Protein AF-A0A4Y5WYR4-F1 (afdb_monomer_lite)

Foldseek 3Di:
DCVVLVVLVVVLVVLVVCLVVVVVVQVPDPPSVVVCVVVNVVSVVVNVVSVVVSVVVVVVVVVVVVVVVVVPDDPPPDPDDPDADDDDDDDDDDDDDDD

pLDDT: mean 72.01, std 14.93, range [39.88, 92.0]

InterPro domains:
  IPR002644 Photosystem II PsbZ, reaction centre [MF_00644] (1-62)
  IPR002644 Photosystem II PsbZ, reaction centre [PF01737] (5-61)
  IPR002644 Photosystem II PsbZ, reaction centre [PTHR34971] (1-62)
  IPR002644 Photosystem II PsbZ, reaction centre [TIGR03043] (4-61)
  IPR036512 Photosystem II PsbZ superfamily [G3DSA:1.10.287.740] (1-62)
  IPR036512 Photosystem II PsbZ superfamily [SSF161055] (1-61)

Radius of gyration: 33.99 Å; chains: 1; bounding box: 89×50×79 Å

Organism: NCBI:txid369397

Structure (mmCIF, N/CA/C/O backbone):
data_AF-A0A4Y5WYR4-F1
#
_entry.id   AF-A0A4Y5WYR4-F1
#
loop_
_atom_site.group_PDB
_atom_site.id
_atom_site.type_symbol
_atom_site.label_atom_id
_atom_site.label_alt_id
_atom_site.label_comp_id
_atom_site.label_asym_id
_atom_site.label_entity_id
_atom_site.label_seq_id
_atom_site.pdbx_PDB_ins_code
_atom_site.Cartn_x
_atom_site.Cartn_y
_atom_site.Cartn_z
_atom_site.occupancy
_atom_site.B_iso_or_equiv
_atom_site.auth_seq_id
_atom_site.auth_comp_id
_atom_site.auth_asym_id
_atom_site.auth_atom_id
_atom_site.pdbx_PDB_model_num
ATOM 1 N N . MET A 1 1 ? -9.948 10.941 13.519 1.00 60.09 1 MET A N 1
ATOM 2 C CA . MET A 1 1 ? -9.577 9.506 13.562 1.00 60.09 1 MET A CA 1
ATOM 3 C C . MET A 1 1 ? -9.807 8.860 12.196 1.00 60.09 1 MET A C 1
ATOM 5 O O . MET A 1 1 ? -10.489 7.856 12.088 1.00 60.09 1 MET A O 1
ATOM 9 N N . THR A 1 2 ? -9.265 9.471 11.141 1.00 64.62 2 THR A N 1
ATOM 10 C CA . THR A 1 2 ? -9.451 9.022 9.750 1.00 64.62 2 THR A CA 1
ATOM 11 C C . THR A 1 2 ? -8.293 9.494 8.884 1.00 64.62 2 THR A C 1
ATOM 13 O O . THR A 1 2 ? -7.735 8.684 8.169 1.00 64.62 2 THR A O 1
ATOM 16 N N . ILE A 1 3 ? -7.854 10.749 9.027 1.00 75.31 3 ILE A N 1
ATOM 17 C CA . ILE A 1 3 ? -6.790 11.341 8.194 1.00 75.31 3 ILE A CA 1
ATOM 18 C C . ILE A 1 3 ? -5.469 10.565 8.244 1.00 75.31 3 ILE A C 1
ATOM 20 O O . ILE A 1 3 ? -4.914 10.296 7.193 1.00 75.31 3 ILE A O 1
ATOM 24 N N . ALA A 1 4 ? -4.991 10.149 9.423 1.00 75.00 4 ALA A N 1
ATOM 25 C CA . ALA A 1 4 ? -3.737 9.390 9.532 1.00 75.00 4 ALA A CA 1
ATOM 26 C C . ALA A 1 4 ? -3.831 7.969 8.941 1.00 75.00 4 ALA A C 1
ATOM 28 O O . ALA A 1 4 ? -2.868 7.449 8.392 1.00 75.00 4 ALA A O 1
ATOM 29 N N . PHE A 1 5 ? -5.001 7.333 9.043 1.00 77.56 5 PHE A N 1
ATOM 30 C CA . PHE A 1 5 ? -5.233 6.014 8.454 1.00 77.56 5 PHE A CA 1
ATOM 31 C C . PHE A 1 5 ? -5.441 6.113 6.940 1.00 77.56 5 PHE A C 1
ATOM 33 O O . PHE A 1 5 ? -4.839 5.369 6.178 1.00 77.56 5 PHE A O 1
ATOM 40 N N . GLN A 1 6 ? -6.236 7.088 6.497 1.00 81.25 6 GLN A N 1
ATOM 41 C CA . GLN A 1 6 ? -6.461 7.392 5.087 1.00 81.25 6 GLN A CA 1
ATOM 42 C C . GLN A 1 6 ? -5.164 7.806 4.394 1.00 81.25 6 GLN A C 1
ATOM 44 O O . GLN A 1 6 ? -4.927 7.358 3.279 1.00 81.25 6 GLN A O 1
ATOM 49 N N . SER A 1 7 ? -4.297 8.589 5.046 1.00 79.81 7 SER A N 1
ATOM 50 C CA . SER A 1 7 ? -2.995 8.953 4.484 1.00 79.81 7 SER A CA 1
ATOM 51 C C . SER A 1 7 ? -2.056 7.751 4.384 1.00 79.81 7 SER A C 1
ATOM 53 O O . SER A 1 7 ? -1.376 7.613 3.372 1.00 79.81 7 SER A O 1
ATOM 55 N N . ALA A 1 8 ? -2.056 6.846 5.370 1.00 84.38 8 ALA A N 1
ATOM 56 C CA . ALA A 1 8 ? -1.257 5.623 5.319 1.00 84.38 8 ALA A CA 1
ATOM 57 C C . ALA A 1 8 ? -1.716 4.677 4.194 1.00 84.38 8 ALA A C 1
ATOM 59 O O . ALA A 1 8 ? -0.888 4.168 3.440 1.00 84.38 8 ALA A O 1
ATOM 60 N N . VAL A 1 9 ? -3.029 4.490 4.026 1.00 85.50 9 VAL A N 1
ATOM 61 C CA . VAL A 1 9 ? -3.590 3.667 2.941 1.00 85.50 9 VAL A CA 1
ATOM 62 C C . VAL A 1 9 ? -3.372 4.329 1.576 1.00 85.50 9 VAL A C 1
ATOM 64 O O . VAL A 1 9 ? -3.016 3.650 0.617 1.00 85.50 9 VAL A O 1
ATOM 67 N N . PHE A 1 10 ? -3.508 5.653 1.478 1.00 87.94 10 PHE A N 1
ATOM 68 C CA . PHE A 1 10 ? -3.217 6.394 0.249 1.00 87.94 10 PHE A CA 1
ATOM 69 C C . PHE A 1 10 ? -1.738 6.285 -0.150 1.00 87.94 10 PHE A C 1
ATOM 71 O O . PHE A 1 10 ? -1.436 6.013 -1.312 1.00 87.94 10 PHE A O 1
ATOM 78 N N . ALA A 1 11 ? -0.818 6.424 0.810 1.00 87.62 11 ALA A N 1
ATOM 79 C CA . ALA A 1 11 ? 0.611 6.230 0.580 1.00 87.62 11 ALA A CA 1
ATOM 80 C C . ALA A 1 11 ? 0.921 4.796 0.122 1.00 87.62 11 ALA A C 1
ATOM 82 O O . ALA A 1 11 ? 1.681 4.616 -0.828 1.00 87.62 11 ALA A O 1
ATOM 83 N N . LEU A 1 12 ? 0.287 3.786 0.730 1.00 89.19 12 LEU A N 1
ATOM 84 C CA . LEU A 1 12 ? 0.436 2.386 0.325 1.00 89.19 12 LEU A CA 1
ATOM 85 C C . LEU A 1 12 ? 0.000 2.166 -1.132 1.00 89.19 12 LEU A C 1
ATOM 87 O O . LEU A 1 12 ? 0.716 1.523 -1.900 1.00 89.19 12 LEU A O 1
ATOM 91 N N . ILE A 1 13 ? -1.145 2.730 -1.524 1.00 90.56 13 ILE A N 1
ATOM 92 C CA . ILE A 1 13 ? -1.661 2.644 -2.896 1.00 90.56 13 ILE A CA 1
ATOM 93 C C . ILE A 1 13 ? -0.692 3.327 -3.870 1.00 90.56 13 ILE A C 1
ATOM 95 O O . ILE A 1 13 ? -0.308 2.721 -4.869 1.00 90.56 13 ILE A O 1
ATOM 99 N N . ALA A 1 14 ? -0.244 4.547 -3.563 1.00 90.75 14 ALA A N 1
ATOM 100 C CA . ALA A 1 14 ? 0.691 5.293 -4.404 1.00 90.75 14 ALA A CA 1
ATOM 101 C C . ALA A 1 14 ? 2.021 4.544 -4.601 1.00 90.75 14 ALA A C 1
ATOM 103 O O . ALA A 1 14 ? 2.474 4.387 -5.735 1.00 90.75 14 ALA A O 1
ATOM 104 N N . ILE A 1 15 ? 2.611 4.022 -3.518 1.00 90.06 15 ILE A N 1
ATOM 105 C CA . ILE A 1 15 ? 3.840 3.214 -3.561 1.00 90.06 15 ILE A CA 1
ATOM 106 C C . ILE A 1 15 ? 3.612 1.943 -4.387 1.00 90.06 15 ILE A C 1
ATOM 108 O O . ILE A 1 15 ? 4.461 1.582 -5.198 1.00 90.06 15 ILE A O 1
ATOM 112 N N . SER A 1 16 ? 2.455 1.291 -4.245 1.00 91.00 16 SER A N 1
ATOM 113 C CA . SER A 1 16 ? 2.134 0.090 -5.020 1.00 91.00 16 SER A CA 1
ATOM 114 C C . SER A 1 16 ? 2.055 0.373 -6.521 1.00 91.00 16 SER A C 1
ATOM 116 O O . SER A 1 16 ? 2.632 -0.382 -7.299 1.00 91.00 16 SER A O 1
ATOM 118 N N . PHE A 1 17 ? 1.398 1.458 -6.943 1.00 91.44 17 PHE A N 1
ATOM 119 C CA . PHE A 1 17 ? 1.381 1.860 -8.356 1.00 91.44 17 PHE A CA 1
ATOM 120 C C . PHE A 1 17 ? 2.789 2.181 -8.869 1.00 91.44 17 PHE A C 1
ATOM 122 O O . PHE A 1 17 ? 3.154 1.768 -9.971 1.00 91.44 17 PHE A O 1
ATOM 129 N N . LEU A 1 18 ? 3.595 2.864 -8.051 1.00 88.44 18 LEU A N 1
ATOM 130 C CA . LEU A 1 18 ? 4.974 3.202 -8.390 1.00 88.44 18 LEU A CA 1
ATOM 131 C C . LEU A 1 18 ? 5.831 1.951 -8.613 1.00 88.44 18 LEU A C 1
ATOM 133 O O . LEU A 1 18 ? 6.611 1.917 -9.557 1.00 88.44 18 LEU A O 1
ATOM 137 N N . LEU A 1 19 ? 5.670 0.914 -7.786 1.00 87.06 19 LEU A N 1
ATOM 138 C CA . LEU A 1 19 ? 6.370 -0.362 -7.961 1.00 87.06 19 LEU A CA 1
ATOM 139 C C . LEU A 1 19 ? 5.855 -1.142 -9.173 1.00 87.06 19 LEU A C 1
ATOM 141 O O . LEU A 1 19 ? 6.661 -1.683 -9.926 1.00 87.06 19 LEU A O 1
ATOM 145 N N . VAL A 1 20 ? 4.538 -1.185 -9.387 1.00 90.50 20 VAL A N 1
ATOM 146 C CA . VAL A 1 20 ? 3.926 -1.908 -10.516 1.00 90.50 20 VAL A CA 1
ATOM 147 C C . VAL A 1 20 ? 4.396 -1.354 -11.860 1.00 90.50 20 VAL A C 1
ATOM 149 O O . VAL A 1 20 ? 4.599 -2.127 -12.789 1.00 90.50 20 VAL A O 1
ATOM 152 N N . ILE A 1 21 ? 4.608 -0.040 -11.963 1.00 88.00 21 ILE A N 1
ATOM 153 C CA . ILE A 1 21 ? 5.142 0.599 -13.176 1.00 88.00 21 ILE A CA 1
ATOM 154 C C . ILE A 1 21 ? 6.679 0.590 -13.167 1.00 88.00 21 ILE A C 1
ATOM 156 O O . ILE A 1 21 ? 7.315 0.325 -14.186 1.00 88.00 21 ILE A O 1
ATOM 160 N N . GLY A 1 22 ? 7.290 0.851 -12.012 1.00 83.50 22 GLY A N 1
ATOM 161 C CA . GLY A 1 22 ? 8.736 0.984 -11.852 1.00 83.50 22 GLY A CA 1
ATOM 162 C C . GLY A 1 22 ? 9.506 -0.318 -12.058 1.00 83.50 22 GLY A C 1
ATOM 163 O O . GLY A 1 22 ? 10.597 -0.281 -12.621 1.00 83.50 22 GLY A O 1
ATOM 164 N N . VAL A 1 23 ? 8.947 -1.469 -11.668 1.00 84.00 23 VAL A N 1
ATOM 165 C CA . VAL A 1 23 ? 9.590 -2.778 -11.867 1.00 84.00 23 VAL A CA 1
ATOM 166 C C . VAL A 1 23 ? 9.732 -3.105 -13.365 1.00 84.00 23 VAL A C 1
ATOM 168 O O . VAL A 1 23 ? 10.864 -3.314 -13.798 1.00 84.00 23 VAL A O 1
ATOM 171 N N . PRO A 1 24 ? 8.669 -3.077 -14.197 1.00 84.31 24 PRO A N 1
ATOM 172 C CA . PRO A 1 24 ? 8.799 -3.254 -15.644 1.00 84.31 24 PRO A CA 1
ATOM 173 C C . PRO A 1 24 ? 9.745 -2.247 -16.308 1.00 84.31 24 PRO A C 1
ATOM 175 O O . PRO A 1 24 ? 10.558 -2.638 -17.140 1.00 84.31 24 PRO A O 1
ATOM 178 N N . VAL A 1 25 ? 9.685 -0.966 -15.924 1.00 84.12 25 VAL A N 1
ATOM 179 C CA . VAL A 1 25 ? 10.536 0.094 -16.502 1.00 84.12 25 VAL A CA 1
ATOM 180 C C . VAL A 1 25 ? 12.018 -0.119 -16.175 1.00 84.12 25 VAL A C 1
ATOM 182 O O . VAL A 1 25 ? 12.876 0.033 -17.049 1.00 84.12 25 VAL A O 1
ATOM 185 N N . ALA A 1 26 ? 12.327 -0.507 -14.935 1.00 81.56 26 ALA A N 1
ATOM 186 C CA . ALA A 1 26 ? 13.694 -0.795 -14.509 1.00 81.56 26 ALA A CA 1
ATOM 187 C C . ALA A 1 26 ? 14.264 -2.050 -15.192 1.00 81.56 26 ALA A C 1
ATOM 189 O O . ALA A 1 26 ? 15.462 -2.100 -15.464 1.00 81.56 26 ALA A O 1
ATOM 190 N N . LEU A 1 27 ? 13.415 -3.042 -15.484 1.00 81.31 27 LEU A N 1
ATOM 191 C CA . LEU A 1 27 ? 13.802 -4.270 -16.185 1.00 81.31 27 LEU A CA 1
ATOM 192 C C . LEU A 1 27 ? 13.929 -4.085 -17.705 1.00 81.31 27 LEU A C 1
ATOM 194 O O . LEU A 1 27 ? 14.744 -4.760 -18.326 1.00 81.31 27 LEU A O 1
ATOM 198 N N . ALA A 1 28 ? 13.154 -3.179 -18.307 1.00 82.25 28 ALA A N 1
ATOM 199 C CA . ALA A 1 28 ? 13.176 -2.919 -19.749 1.00 82.25 28 ALA A CA 1
ATOM 200 C C . ALA A 1 28 ? 14.338 -2.014 -20.204 1.00 82.25 28 ALA A C 1
ATOM 202 O O . ALA A 1 28 ? 14.610 -1.916 -21.399 1.00 82.25 28 ALA A O 1
ATOM 203 N N . SER A 1 29 ? 15.017 -1.335 -19.275 1.00 76.44 29 SER A N 1
ATOM 204 C CA . SER A 1 29 ? 16.122 -0.428 -19.602 1.00 76.44 29 SER A CA 1
ATOM 205 C C . SER A 1 29 ? 17.446 -1.199 -19.764 1.00 76.44 29 SER A C 1
ATOM 207 O O . SER A 1 29 ? 17.893 -1.807 -18.789 1.00 76.44 29 SER A O 1
ATOM 209 N N . PRO A 1 30 ? 18.122 -1.135 -20.931 1.00 62.72 30 PRO A N 1
ATOM 210 C CA . PRO A 1 30 ? 19.303 -1.954 -21.251 1.00 62.72 30 PRO A CA 1
ATOM 211 C C . PRO A 1 30 ? 20.526 -1.728 -20.335 1.00 62.72 30 PRO A C 1
ATOM 213 O O . PRO A 1 30 ? 21.323 -2.644 -20.169 1.00 62.72 30 PRO A O 1
ATOM 216 N N . ASP A 1 31 ? 20.612 -0.580 -19.650 1.00 69.69 31 ASP A N 1
ATOM 217 C CA . ASP A 1 31 ? 21.601 -0.269 -18.594 1.00 69.69 31 ASP A CA 1
ATOM 218 C C . ASP A 1 31 ? 20.953 0.024 -17.221 1.00 69.69 31 ASP A C 1
ATOM 220 O O . ASP A 1 31 ? 21.625 0.284 -16.216 1.00 69.69 31 ASP A O 1
ATOM 224 N N . GLY A 1 32 ? 19.618 -0.010 -17.149 1.00 67.81 32 GLY A N 1
ATOM 225 C CA . GLY A 1 32 ? 18.856 0.444 -15.984 1.00 67.81 32 GLY A CA 1
ATOM 226 C C . GLY A 1 32 ? 18.934 -0.505 -14.796 1.00 67.81 32 GLY A C 1
ATOM 227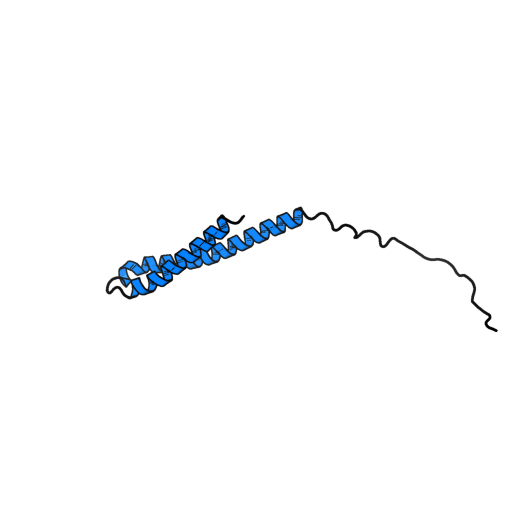 O O . GLY A 1 32 ? 18.899 -0.054 -13.657 1.00 67.81 32 GLY A O 1
ATOM 228 N N . TRP A 1 33 ? 19.137 -1.805 -15.012 1.00 73.75 33 TRP A N 1
ATOM 229 C CA . TRP A 1 33 ? 19.199 -2.773 -13.913 1.00 73.75 33 TRP A CA 1
ATOM 230 C C . TRP A 1 33 ? 20.326 -2.481 -12.912 1.00 73.75 33 TRP A C 1
ATOM 232 O O . TRP A 1 33 ? 20.122 -2.579 -11.703 1.00 73.75 33 TRP A O 1
ATOM 242 N N . SER A 1 34 ? 21.521 -2.110 -13.383 1.00 75.19 34 SER A N 1
ATOM 243 C CA . SER A 1 34 ? 22.662 -1.846 -12.493 1.00 75.19 34 SER A CA 1
ATOM 244 C C . SER A 1 34 ? 22.447 -0.589 -11.643 1.00 75.19 34 SER A C 1
ATOM 246 O O . SER A 1 34 ? 22.744 -0.592 -10.450 1.00 75.19 34 SER A O 1
ATOM 248 N N . SER A 1 35 ? 21.854 0.448 -12.240 1.00 75.75 35 SER A N 1
ATOM 249 C CA . SER A 1 35 ? 21.627 1.753 -11.610 1.00 75.75 35 SER A CA 1
ATOM 250 C C . SER A 1 35 ? 20.350 1.795 -10.753 1.00 75.75 35 SER A C 1
ATOM 252 O O . SER A 1 35 ? 20.342 2.308 -9.635 1.00 75.75 35 SER A O 1
ATOM 254 N N . SER A 1 36 ? 19.263 1.180 -11.222 1.00 76.56 36 SER A N 1
ATOM 255 C CA . SER A 1 36 ? 17.939 1.214 -10.585 1.00 76.56 36 SER A CA 1
ATOM 256 C C . SER A 1 36 ? 17.702 0.084 -9.582 1.00 76.56 36 SER A C 1
ATOM 258 O O . SER A 1 36 ? 16.701 0.118 -8.867 1.00 76.56 36 SER A O 1
ATOM 260 N N . LYS A 1 37 ? 18.622 -0.886 -9.457 1.00 78.94 37 LYS A N 1
ATOM 261 C CA . LYS A 1 37 ? 18.523 -1.996 -8.490 1.00 78.94 37 LYS A CA 1
ATOM 262 C C . LYS A 1 37 ? 18.255 -1.514 -7.068 1.00 78.94 37 LYS A C 1
ATOM 264 O O . LYS A 1 37 ? 17.349 -2.021 -6.419 1.00 78.94 37 LYS A O 1
ATOM 269 N N . ASN A 1 38 ? 19.009 -0.516 -6.602 1.00 84.62 38 ASN A N 1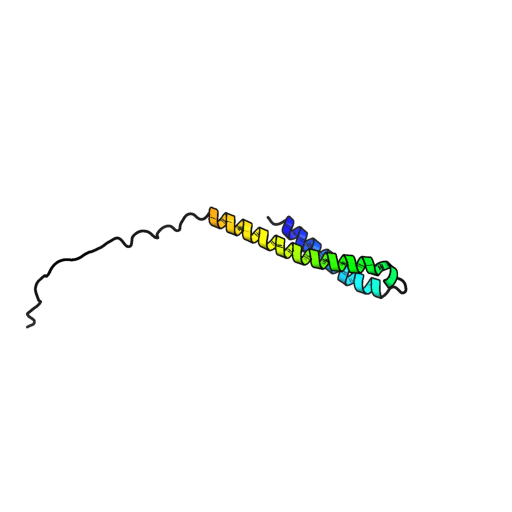
ATOM 270 C CA . ASN A 1 38 ? 18.862 0.015 -5.244 1.00 84.62 38 ASN A CA 1
ATOM 271 C C . ASN A 1 38 ? 17.514 0.736 -5.054 1.00 84.62 38 ASN A C 1
ATOM 273 O O . ASN A 1 38 ? 16.880 0.612 -4.013 1.00 84.62 38 ASN A O 1
ATOM 277 N N . VAL A 1 39 ? 17.030 1.430 -6.088 1.00 83.88 39 VAL A N 1
ATOM 278 C CA . VAL A 1 39 ? 15.730 2.119 -6.060 1.00 83.88 39 VAL A CA 1
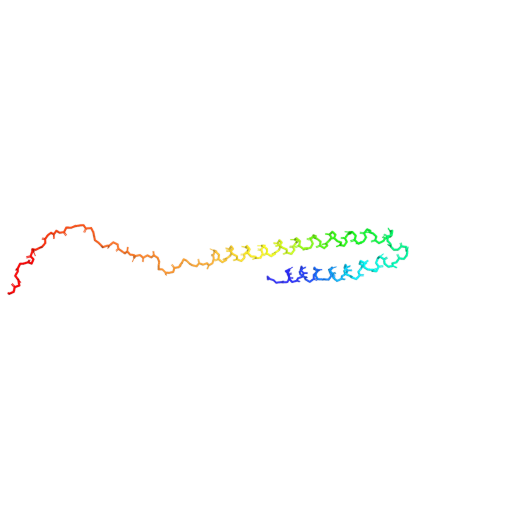ATOM 279 C C . VAL A 1 39 ? 14.582 1.115 -5.981 1.00 83.88 39 VAL A C 1
ATOM 281 O O . VAL A 1 39 ? 13.690 1.274 -5.152 1.00 83.88 39 VAL A O 1
ATOM 284 N N . VAL A 1 40 ? 14.626 0.047 -6.784 1.00 85.56 40 VAL A N 1
ATOM 285 C CA . VAL A 1 40 ? 13.621 -1.027 -6.744 1.00 85.56 40 VAL A CA 1
ATOM 286 C C . VAL A 1 40 ? 13.662 -1.753 -5.397 1.00 85.56 40 VAL A C 1
ATOM 288 O O . VAL A 1 40 ? 12.616 -1.977 -4.793 1.00 85.56 40 VAL A O 1
ATOM 291 N N . PHE A 1 41 ? 14.854 -2.060 -4.875 1.00 85.44 41 PHE A N 1
ATOM 292 C CA . PHE A 1 41 ? 15.006 -2.743 -3.586 1.00 85.44 41 PHE A CA 1
ATOM 293 C C . PHE A 1 41 ? 14.512 -1.887 -2.411 1.00 85.44 41 PHE A C 1
ATOM 295 O O . PHE A 1 41 ? 13.789 -2.375 -1.542 1.00 85.44 41 PHE A O 1
ATOM 302 N N . SER A 1 42 ? 14.845 -0.593 -2.416 1.00 88.75 42 SER A N 1
ATOM 303 C CA . SER A 1 42 ? 14.343 0.385 -1.447 1.00 88.75 42 SER A CA 1
ATOM 304 C C . SER A 1 42 ? 12.824 0.541 -1.549 1.00 88.75 42 SER A C 1
ATOM 306 O O . SER A 1 42 ? 12.140 0.535 -0.530 1.00 88.75 42 SER A O 1
ATOM 308 N N . GLY A 1 43 ? 12.269 0.570 -2.765 1.00 88.88 43 GLY A N 1
ATOM 309 C CA . GLY A 1 43 ? 10.825 0.621 -2.999 1.00 88.88 43 GLY A CA 1
ATOM 310 C C . GLY A 1 43 ? 10.080 -0.605 -2.465 1.00 88.88 43 GLY A C 1
ATOM 311 O O . GLY A 1 43 ? 9.049 -0.454 -1.814 1.00 88.88 43 GLY A O 1
ATOM 312 N N . VAL A 1 44 ? 10.610 -1.813 -2.681 1.00 90.06 44 VAL A N 1
ATOM 313 C CA . VAL A 1 44 ? 10.027 -3.066 -2.159 1.00 90.06 44 VAL A CA 1
ATOM 314 C C . VAL A 1 44 ? 10.114 -3.125 -0.637 1.00 90.06 44 VAL A C 1
ATOM 316 O O . VAL A 1 44 ? 9.128 -3.458 0.020 1.00 90.06 44 VAL A O 1
ATOM 319 N N . SER A 1 45 ? 11.259 -2.747 -0.065 1.00 90.88 45 SER A N 1
ATOM 320 C CA . SER A 1 45 ? 11.431 -2.653 1.389 1.00 90.88 45 SER A CA 1
ATOM 321 C C . SER A 1 45 ? 10.455 -1.645 2.008 1.00 90.88 45 SER A C 1
ATOM 323 O O . SER A 1 45 ? 9.761 -1.956 2.979 1.00 90.88 45 SER A O 1
ATOM 325 N N . LEU A 1 46 ? 10.321 -0.464 1.394 1.00 90.50 46 LEU A N 1
ATOM 326 C CA . LEU A 1 46 ? 9.373 0.568 1.805 1.00 90.50 46 LEU A CA 1
ATOM 327 C C . LEU A 1 46 ? 7.924 0.083 1.681 1.00 90.50 46 LEU A C 1
ATOM 329 O O . LEU A 1 46 ? 7.117 0.358 2.567 1.00 90.50 46 LEU A O 1
ATOM 333 N N . TRP A 1 47 ? 7.592 -0.665 0.627 1.00 92.00 47 TRP A N 1
ATOM 334 C CA . TRP A 1 47 ? 6.268 -1.253 0.437 1.00 92.00 47 TRP A CA 1
ATOM 335 C C . TRP A 1 47 ? 5.931 -2.249 1.556 1.00 92.00 47 TRP A C 1
ATOM 337 O O . TRP A 1 47 ? 4.892 -2.106 2.199 1.00 92.00 47 TRP A O 1
ATOM 347 N N . ILE A 1 48 ? 6.835 -3.181 1.877 1.00 91.19 48 ILE A N 1
ATOM 348 C CA . ILE A 1 48 ? 6.660 -4.148 2.979 1.00 91.19 48 ILE A CA 1
ATOM 349 C C . ILE A 1 48 ? 6.522 -3.430 4.326 1.00 91.19 48 ILE A C 1
ATOM 351 O O . ILE A 1 48 ? 5.616 -3.735 5.107 1.00 91.19 48 ILE A O 1
ATOM 355 N N . GLY A 1 49 ? 7.378 -2.438 4.585 1.00 91.06 49 GLY A N 1
ATOM 356 C CA . GLY A 1 49 ? 7.296 -1.610 5.787 1.00 91.06 49 GLY A CA 1
ATOM 357 C C . GLY A 1 49 ? 5.963 -0.867 5.889 1.00 91.06 49 GLY A C 1
ATOM 358 O O . GLY A 1 49 ? 5.361 -0.825 6.961 1.00 91.06 49 GLY A O 1
ATOM 359 N N . SER A 1 50 ? 5.456 -0.343 4.771 1.00 86.12 50 SER A N 1
ATOM 360 C CA . SER A 1 50 ? 4.175 0.364 4.711 1.00 86.12 50 SER A CA 1
ATOM 361 C C . SER A 1 50 ? 2.981 -0.571 4.958 1.00 86.12 50 SER A C 1
ATOM 363 O O . SER A 1 50 ? 2.072 -0.198 5.701 1.00 86.12 50 SER A O 1
ATOM 365 N N . VAL A 1 51 ? 3.005 -1.812 4.447 1.00 87.56 51 VAL A N 1
ATOM 366 C CA . VAL A 1 51 ? 1.977 -2.837 4.740 1.00 87.56 51 VAL A CA 1
ATOM 367 C C . VAL A 1 51 ? 1.916 -3.140 6.240 1.00 87.56 51 VAL A C 1
ATOM 369 O O . VAL A 1 51 ? 0.832 -3.140 6.832 1.00 87.56 51 VAL A O 1
ATOM 372 N N . LEU A 1 52 ? 3.073 -3.342 6.880 1.00 86.94 52 LEU A N 1
ATOM 373 C CA . LEU A 1 52 ? 3.145 -3.562 8.327 1.00 86.94 52 LEU A CA 1
ATOM 374 C C . LEU A 1 52 ? 2.664 -2.332 9.107 1.00 86.94 52 LEU A C 1
ATOM 376 O O . LEU A 1 52 ? 1.903 -2.464 10.066 1.00 86.94 52 LEU A O 1
ATOM 380 N N . PHE A 1 53 ? 3.053 -1.134 8.674 1.00 85.88 53 PHE A N 1
ATOM 381 C CA . PHE A 1 53 ? 2.672 0.121 9.317 1.00 85.88 53 PHE A CA 1
ATOM 382 C C . PHE A 1 53 ? 1.157 0.365 9.275 1.00 85.88 53 PHE A C 1
ATOM 384 O O . PHE A 1 53 ? 0.563 0.705 10.300 1.00 85.88 53 PHE A O 1
ATOM 391 N N . VAL A 1 54 ? 0.506 0.120 8.132 1.00 84.88 54 VAL A N 1
ATOM 392 C CA . VAL A 1 54 ? -0.961 0.189 8.002 1.00 84.88 54 VAL A CA 1
ATOM 393 C C . VAL A 1 54 ? -1.644 -0.825 8.927 1.00 8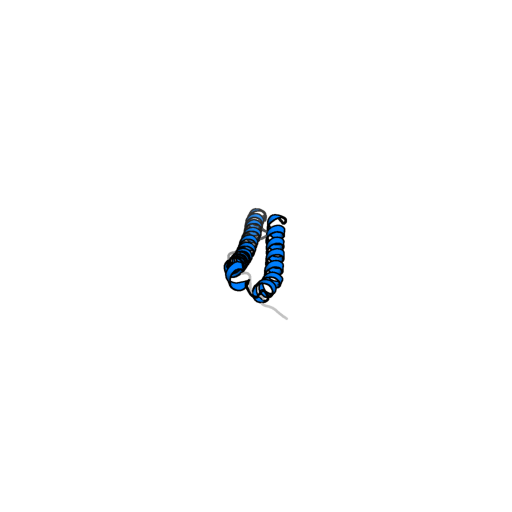4.88 54 VAL A C 1
ATOM 395 O O . VAL A 1 54 ? -2.617 -0.476 9.600 1.00 84.88 54 VAL A O 1
ATOM 398 N N . GLY A 1 55 ? -1.120 -2.052 9.022 1.00 82.31 55 GLY A N 1
ATOM 399 C CA . GLY A 1 55 ? -1.637 -3.075 9.938 1.00 82.31 55 GLY A CA 1
ATOM 400 C C . GLY A 1 55 ? -1.547 -2.660 11.411 1.00 82.31 55 GLY A C 1
ATOM 401 O O . GLY A 1 55 ? -2.517 -2.791 12.161 1.00 82.31 55 GLY A O 1
ATOM 402 N N . ILE A 1 56 ? -0.413 -2.082 11.810 1.00 82.94 56 ILE A N 1
ATOM 403 C CA . ILE A 1 56 ? -0.177 -1.579 13.168 1.00 82.94 56 ILE A CA 1
ATOM 404 C C . ILE A 1 56 ? -1.122 -0.410 13.490 1.00 82.94 56 ILE A C 1
ATOM 406 O O . ILE A 1 56 ? -1.807 -0.432 14.517 1.00 82.94 56 ILE A O 1
ATOM 410 N N . LEU A 1 57 ? -1.216 0.587 12.603 1.00 79.94 57 LEU A N 1
ATOM 411 C CA . LEU A 1 57 ? -2.126 1.730 12.754 1.00 79.94 57 LEU A CA 1
ATOM 412 C C . LEU A 1 57 ? -3.588 1.287 12.907 1.00 79.94 57 LEU A C 1
ATOM 414 O O . LEU A 1 57 ? -4.317 1.846 13.730 1.00 79.94 57 LEU A O 1
ATOM 418 N N . ASN A 1 58 ? -4.005 0.260 12.164 1.00 76.06 58 ASN A N 1
ATOM 419 C CA . ASN A 1 58 ? -5.343 -0.316 12.274 1.00 76.06 58 ASN A CA 1
ATOM 420 C C . ASN A 1 58 ? -5.608 -0.894 13.678 1.00 76.06 58 ASN A C 1
ATOM 422 O O . ASN A 1 58 ? -6.648 -0.622 14.284 1.00 76.06 58 ASN A O 1
ATOM 426 N N . SER A 1 59 ? -4.648 -1.627 14.249 1.00 71.56 59 SER A N 1
ATOM 427 C CA . SER A 1 59 ? -4.758 -2.129 15.625 1.00 71.56 59 SER A CA 1
ATOM 428 C C . SER A 1 59 ? -4.773 -1.008 16.667 1.00 71.56 59 SER A C 1
ATOM 430 O O . SER A 1 59 ? -5.545 -1.101 17.619 1.00 71.56 59 SER A O 1
ATOM 432 N N . PHE A 1 60 ? -4.002 0.069 16.493 1.00 68.12 60 PHE A N 1
ATOM 433 C CA . PHE A 1 60 ? -4.035 1.217 17.411 1.00 68.12 60 PHE A CA 1
ATOM 434 C C . PHE A 1 60 ? -5.391 1.932 17.412 1.00 68.12 60 PHE A C 1
ATOM 436 O O . PHE A 1 60 ? -5.898 2.264 18.483 1.00 68.12 60 PHE A O 1
ATOM 443 N N . ILE A 1 61 ? -6.024 2.115 16.251 1.00 67.00 61 ILE A N 1
ATOM 444 C CA . ILE A 1 61 ? -7.367 2.713 16.155 1.00 67.00 61 ILE A CA 1
ATOM 445 C C . ILE A 1 61 ? -8.413 1.797 16.803 1.00 67.00 61 ILE A C 1
ATOM 447 O O . ILE A 1 61 ? -9.252 2.258 17.581 1.00 67.00 61 ILE A O 1
ATOM 451 N N . SER A 1 62 ? -8.337 0.490 16.546 1.00 64.25 62 SER A N 1
ATOM 452 C CA . SER A 1 62 ? -9.250 -0.475 17.162 1.00 64.25 62 SER A CA 1
ATOM 453 C C . SER A 1 62 ? -9.050 -0.573 18.679 1.00 64.25 62 SER A C 1
ATOM 455 O O . SER A 1 62 ? -10.026 -0.680 19.421 1.00 64.25 62 SER A O 1
ATOM 457 N N . GLN A 1 63 ? -7.810 -0.499 19.171 1.00 61.47 63 GLN A N 1
ATOM 458 C CA . GLN A 1 63 ? -7.514 -0.527 20.605 1.00 61.47 63 GLN A CA 1
ATOM 459 C C . GLN A 1 63 ? -7.906 0.770 21.312 1.00 61.47 63 GLN A C 1
ATOM 461 O O . GLN A 1 63 ? -8.476 0.696 22.399 1.00 61.47 63 GLN A O 1
ATOM 466 N N . ILE A 1 64 ? -7.669 1.942 20.712 1.00 62.69 64 ILE A N 1
ATOM 467 C CA . ILE A 1 64 ? -8.078 3.224 21.302 1.00 62.69 64 ILE A CA 1
ATOM 468 C C . ILE A 1 64 ? -9.608 3.306 21.379 1.00 62.69 64 ILE A C 1
ATOM 470 O O . ILE A 1 64 ? -10.147 3.704 22.407 1.00 62.69 64 ILE A O 1
ATOM 474 N N . CYS A 1 65 ? -10.315 2.828 20.348 1.00 56.44 65 CYS A N 1
ATOM 475 C CA . CYS A 1 65 ? -11.776 2.794 20.322 1.00 56.44 65 CYS A CA 1
ATOM 476 C C . CYS A 1 65 ? -12.330 1.757 21.308 1.00 56.44 65 CYS A C 1
ATOM 478 O O . CYS A 1 65 ? -13.228 2.067 22.085 1.00 56.44 65 CYS A O 1
ATOM 480 N N . SER A 1 66 ? -11.746 0.558 21.379 1.00 53.44 66 SER A N 1
ATOM 481 C CA . SER A 1 66 ? -12.194 -0.472 22.321 1.00 53.44 66 SER A CA 1
ATOM 482 C C . SER A 1 66 ? -11.881 -0.124 23.781 1.00 53.44 66 SER A C 1
ATOM 484 O O . SER A 1 66 ? -12.668 -0.469 24.661 1.00 53.44 66 SER A O 1
ATOM 486 N N . ARG A 1 67 ? -10.770 0.567 24.067 1.00 58.84 67 ARG A N 1
ATOM 487 C CA . ARG A 1 67 ? -10.434 1.057 25.417 1.00 58.84 67 ARG A CA 1
ATOM 488 C C . ARG A 1 67 ? -11.333 2.216 25.834 1.00 58.84 67 ARG A C 1
ATOM 490 O O . ARG A 1 67 ? -11.793 2.231 26.971 1.00 58.84 67 ARG A O 1
ATOM 497 N N . PHE A 1 68 ? -11.638 3.137 24.922 1.00 53.44 68 PHE A N 1
ATOM 498 C CA . PHE A 1 68 ? -12.534 4.260 25.200 1.00 53.44 68 PHE A CA 1
ATOM 499 C C . PHE A 1 68 ? -13.997 3.812 25.324 1.00 53.44 68 PHE A C 1
ATOM 501 O O . PHE A 1 68 ? -14.703 4.253 26.225 1.00 53.44 68 PHE A O 1
ATOM 508 N N . PHE A 1 69 ? -14.439 2.860 24.500 1.00 51.25 69 PHE A N 1
ATOM 509 C CA . PHE A 1 69 ? -15.764 2.244 24.599 1.00 51.25 69 PHE A CA 1
ATOM 510 C C . PHE A 1 69 ? -15.914 1.429 25.894 1.00 51.25 69 PHE A C 1
ATOM 512 O O . PHE A 1 69 ? -16.932 1.531 26.570 1.00 51.25 69 PHE A O 1
ATOM 519 N N . ARG A 1 70 ? -14.868 0.711 26.332 1.00 54.44 70 ARG A N 1
ATOM 520 C CA . ARG A 1 70 ? -14.849 0.031 27.644 1.00 54.44 70 ARG A CA 1
ATOM 521 C C . ARG A 1 70 ? -14.808 0.976 28.851 1.00 54.44 70 ARG A C 1
ATOM 523 O O . ARG A 1 70 ? -15.183 0.543 29.932 1.00 54.44 70 ARG A O 1
ATOM 530 N N . LEU A 1 71 ? -14.393 2.231 28.678 1.00 60.81 71 LEU A N 1
ATOM 531 C CA . LEU A 1 71 ? -14.417 3.270 29.720 1.00 60.81 71 LEU A CA 1
ATOM 532 C C . LEU A 1 71 ? -15.674 4.158 29.667 1.00 60.81 71 LEU A C 1
ATOM 534 O O . LEU A 1 71 ? -15.915 4.921 30.599 1.00 60.81 71 LEU A O 1
ATOM 538 N N . LYS A 1 72 ? -16.474 4.071 28.594 1.00 57.31 72 LYS A N 1
ATOM 539 C CA . LYS A 1 72 ? -17.680 4.887 28.374 1.00 57.31 72 LYS A CA 1
ATOM 540 C C . LYS A 1 72 ? -18.983 4.081 28.386 1.00 57.31 72 LYS A C 1
ATOM 542 O O . LYS A 1 72 ? -20.044 4.683 28.246 1.00 57.31 72 LYS A O 1
ATOM 547 N N . LEU A 1 73 ? -18.938 2.759 28.581 1.00 55.88 73 LEU A N 1
ATOM 548 C CA . LEU A 1 73 ? -20.154 2.002 28.872 1.00 55.88 73 LEU A CA 1
ATOM 549 C C . LEU A 1 73 ? -20.560 2.215 30.338 1.00 55.88 73 LEU A C 1
ATOM 551 O O . LEU A 1 73 ? -19.824 1.777 31.225 1.00 55.88 73 LEU A O 1
ATOM 555 N N . PRO A 1 74 ? -21.726 2.826 30.622 1.00 61.19 74 PRO A N 1
ATOM 556 C CA . PRO A 1 74 ? -22.368 2.599 31.905 1.00 61.19 74 PRO A CA 1
ATOM 557 C C . PRO A 1 74 ? -22.629 1.089 32.063 1.00 61.19 74 PRO A C 1
ATOM 559 O O . PRO A 1 74 ? -22.851 0.400 31.059 1.00 61.19 74 PRO A O 1
ATOM 562 N N . PRO A 1 75 ? -22.578 0.552 33.296 1.00 65.38 75 PRO A N 1
ATOM 563 C CA . PRO A 1 75 ? -22.960 -0.831 33.543 1.00 65.38 75 PRO A CA 1
ATOM 564 C C . PRO A 1 75 ? -24.354 -1.088 32.947 1.00 65.38 75 PRO A C 1
ATOM 566 O O . PRO A 1 75 ? -25.199 -0.188 32.989 1.00 65.38 75 PRO A O 1
ATOM 569 N N . PRO A 1 76 ? -24.605 -2.279 32.372 1.00 69.69 76 PRO A N 1
ATOM 570 C CA . PRO A 1 76 ? -25.931 -2.621 31.877 1.00 69.69 76 PRO A CA 1
ATOM 571 C C . PRO A 1 76 ? -26.959 -2.392 32.998 1.00 69.69 76 PRO A C 1
ATOM 573 O O . PRO A 1 76 ? -26.749 -2.877 34.116 1.00 69.69 76 PRO A O 1
ATOM 576 N N . PRO A 1 77 ? -28.046 -1.639 32.751 1.00 66.50 77 PRO A N 1
ATOM 577 C CA . PRO A 1 77 ? -29.094 -1.498 33.742 1.00 66.50 77 PRO A CA 1
ATOM 578 C C . PRO A 1 77 ? -29.793 -2.854 33.876 1.00 66.50 77 PRO A C 1
ATOM 580 O O . PRO A 1 77 ? -30.370 -3.357 32.917 1.00 66.50 77 PRO A O 1
ATOM 583 N N . GLY A 1 78 ? -29.726 -3.447 35.068 1.00 58.56 78 GLY A N 1
ATOM 584 C CA . GLY A 1 78 ? -30.557 -4.599 35.424 1.00 58.56 78 GLY A CA 1
ATOM 585 C C . GLY A 1 78 ? -29.851 -5.954 35.423 1.00 58.56 78 GLY A C 1
ATOM 586 O O . GLY A 1 78 ? -30.279 -6.877 34.744 1.00 58.56 78 GLY A O 1
ATOM 587 N N . GLY A 1 79 ? -28.803 -6.091 36.237 1.00 55.31 79 GLY A N 1
ATOM 588 C CA . GLY A 1 79 ? -28.316 -7.387 36.731 1.00 55.31 79 GLY A CA 1
ATOM 589 C C . GLY A 1 79 ? -28.491 -7.548 38.245 1.00 55.31 79 GLY A C 1
ATOM 590 O O . GLY A 1 79 ? -27.740 -8.291 38.866 1.00 55.31 79 GLY A O 1
ATOM 591 N N . GLY A 1 80 ? -29.413 -6.800 38.857 1.00 51.75 80 GLY A N 1
ATOM 592 C CA . GLY A 1 80 ? -29.686 -6.852 40.291 1.00 51.75 80 GLY A CA 1
ATOM 593 C C . GLY A 1 80 ? -31.101 -7.348 40.560 1.00 51.75 80 GLY A C 1
ATOM 594 O O . GLY A 1 80 ? -32.045 -6.768 40.036 1.00 51.75 80 GLY A O 1
ATOM 595 N N . LEU A 1 81 ? -31.200 -8.358 41.429 1.00 49.84 81 LEU A N 1
ATOM 596 C CA . LEU A 1 81 ? -32.410 -8.923 42.042 1.00 49.84 81 LEU A CA 1
ATOM 597 C C . LEU A 1 81 ? -33.156 -9.997 41.229 1.00 49.84 81 LEU A C 1
ATOM 599 O O . LEU A 1 81 ? -34.324 -9.835 40.897 1.00 49.84 81 LEU A O 1
ATOM 603 N N . TYR A 1 82 ? -32.576 -11.198 41.118 1.00 39.88 82 TYR A N 1
ATOM 604 C CA . TYR A 1 82 ? -33.345 -12.314 41.680 1.00 39.88 82 TYR A CA 1
ATOM 605 C C . TYR A 1 82 ? -33.130 -12.242 43.192 1.00 39.88 82 TYR A C 1
ATOM 607 O O . TYR A 1 82 ? -32.140 -12.698 43.760 1.00 39.88 82 TYR A O 1
ATOM 615 N N . SER A 1 83 ? -34.012 -11.478 43.824 1.00 41.50 83 SER A N 1
ATOM 616 C CA . SER A 1 83 ? -34.093 -11.399 45.267 1.00 41.50 83 SER A CA 1
ATOM 617 C C 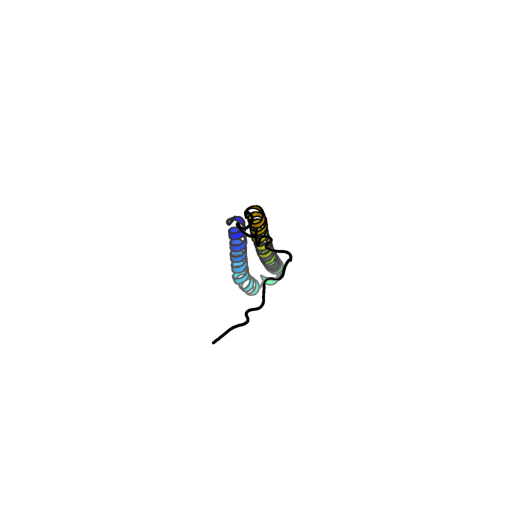. SER A 1 83 ? -34.330 -12.803 45.811 1.00 41.50 83 SER A C 1
ATOM 619 O O . SER A 1 83 ? -35.239 -13.502 45.373 1.00 41.50 83 SER A O 1
ATOM 621 N N . SER A 1 84 ? -33.493 -13.194 46.764 1.00 48.19 84 SER A N 1
ATOM 622 C CA . SER A 1 84 ? -33.914 -13.795 48.027 1.00 48.19 84 SER A CA 1
ATOM 623 C C . SER A 1 84 ? -35.442 -13.947 48.180 1.00 48.19 84 SER A C 1
ATOM 625 O O . SER A 1 84 ? -36.151 -12.991 48.493 1.00 48.19 84 SER A O 1
ATOM 627 N N . SER A 1 85 ? -35.950 -15.150 47.930 1.00 51.53 85 SER A N 1
ATOM 628 C CA . SER A 1 85 ? -37.231 -15.679 48.416 1.00 51.53 85 SER A CA 1
ATOM 629 C C . SER A 1 85 ? -37.202 -17.187 48.148 1.00 51.53 85 SER A C 1
ATOM 631 O O . SER A 1 85 ? -37.122 -17.585 46.996 1.00 51.53 85 SER A O 1
ATOM 633 N N . GLU A 1 86 ? -37.175 -18.113 49.101 1.00 47.94 86 GLU A N 1
ATOM 634 C CA . GLU A 1 86 ? -37.289 -18.065 50.555 1.00 47.94 86 GLU A CA 1
ATOM 635 C C . GLU A 1 86 ? -36.531 -19.292 51.110 1.00 47.94 86 GLU A C 1
ATOM 637 O O . GLU A 1 86 ? -36.532 -20.363 50.498 1.00 47.94 86 GLU A O 1
ATOM 642 N N . GLY A 1 87 ? -35.849 -19.138 52.249 1.00 48.00 87 GLY A N 1
ATOM 643 C CA . GLY A 1 87 ? -35.412 -20.262 53.088 1.00 48.00 87 GLY A CA 1
ATOM 644 C C . GLY A 1 87 ? -36.586 -20.870 53.884 1.00 48.00 87 GLY A C 1
ATOM 645 O O . GLY A 1 87 ? -37.701 -20.374 53.792 1.00 48.00 87 GLY A O 1
ATOM 646 N N . PRO A 1 88 ? -36.358 -21.949 54.654 1.00 57.16 88 PRO A N 1
ATOM 647 C CA . PRO A 1 88 ? -37.312 -23.046 54.883 1.00 57.16 88 PRO A CA 1
ATOM 648 C C . PRO A 1 88 ? -38.344 -22.819 56.013 1.00 57.16 88 PRO A C 1
ATOM 650 O O . PRO A 1 88 ? -38.114 -21.973 56.868 1.00 57.16 88 PRO A O 1
ATOM 653 N N . PHE A 1 89 ? -39.389 -23.681 56.038 1.00 50.41 89 PHE A N 1
ATOM 654 C CA . PHE A 1 89 ? -40.372 -24.046 57.109 1.00 50.41 89 PHE A CA 1
ATOM 655 C C . PHE A 1 89 ? -41.849 -23.626 56.876 1.00 50.41 89 PHE A C 1
ATOM 657 O O . PHE A 1 89 ? -42.084 -22.590 56.269 1.00 50.41 89 PHE A O 1
ATOM 664 N N . PRO A 1 90 ? -42.872 -24.298 57.474 1.00 51.91 90 PRO A N 1
ATOM 665 C CA . PRO A 1 90 ? -43.095 -25.726 57.758 1.00 51.91 90 PRO A CA 1
ATOM 666 C C . PRO A 1 90 ? -44.451 -26.269 57.198 1.00 51.91 90 PRO A C 1
ATOM 668 O O . PRO A 1 90 ? -45.277 -25.557 56.640 1.00 51.91 90 PRO A O 1
ATOM 671 N N . SER A 1 91 ? -44.661 -27.577 57.372 1.00 58.38 91 SER A N 1
ATOM 672 C CA . SER A 1 91 ? -45.828 -28.432 57.065 1.00 58.38 91 SER A CA 1
ATOM 673 C C . SER A 1 91 ? -47.252 -27.845 57.215 1.00 58.38 91 SER A C 1
ATOM 675 O O . SER A 1 91 ? -47.657 -27.476 58.315 1.00 58.38 91 SER A O 1
ATOM 677 N N . GLY A 1 92 ? -48.059 -27.948 56.145 1.00 57.41 92 GLY A N 1
ATOM 678 C CA . GLY A 1 92 ? -49.530 -27.818 56.135 1.00 57.41 92 GLY A CA 1
ATOM 679 C C . GLY A 1 92 ? -50.219 -29.103 55.621 1.00 57.41 92 GLY A C 1
ATOM 680 O O . GLY A 1 92 ? -49.584 -29.893 54.919 1.00 57.41 92 GLY A O 1
ATOM 681 N N . PRO A 1 93 ? -51.479 -29.387 56.004 1.00 55.47 93 PRO A N 1
ATOM 682 C CA . PRO A 1 93 ? -52.008 -30.751 56.057 1.00 55.47 93 PRO A CA 1
ATOM 683 C C . PRO A 1 93 ? -52.356 -31.372 54.694 1.00 55.47 93 PRO A C 1
ATOM 685 O O . PRO A 1 93 ? -52.861 -30.722 53.780 1.00 55.47 93 PRO A O 1
ATOM 688 N N . ARG A 1 94 ? -52.121 -32.693 54.617 1.00 59.44 94 ARG A N 1
ATOM 689 C CA . ARG A 1 94 ? -52.536 -33.635 53.561 1.00 59.44 94 ARG A CA 1
ATOM 690 C C . ARG A 1 94 ? -53.936 -33.330 53.012 1.00 59.44 94 ARG A C 1
ATOM 692 O O . ARG A 1 94 ? -54.919 -33.442 53.742 1.00 59.44 94 ARG A O 1
ATOM 699 N N . ARG A 1 95 ? -54.045 -33.173 51.688 1.00 50.19 95 ARG A N 1
ATOM 700 C CA . ARG A 1 95 ? -55.302 -33.437 50.971 1.00 50.19 95 ARG A CA 1
ATOM 701 C C . ARG A 1 95 ? -55.707 -34.901 51.173 1.00 50.19 95 ARG A C 1
ATOM 703 O O . ARG A 1 95 ? -55.002 -35.811 50.738 1.00 50.19 95 ARG A O 1
ATOM 710 N N . ARG A 1 96 ? -56.853 -35.124 51.814 1.00 57.94 96 ARG A N 1
ATOM 711 C CA . ARG A 1 96 ? -57.593 -36.389 51.806 1.00 57.94 96 ARG A CA 1
ATOM 712 C C . ARG A 1 96 ? -59.058 -36.043 51.523 1.00 57.94 96 ARG A C 1
ATOM 714 O O . ARG A 1 96 ? -59.629 -35.254 52.264 1.00 57.94 96 ARG A O 1
ATOM 721 N N . GLY A 1 97 ? -59.620 -36.609 50.454 1.00 48.59 97 GLY A N 1
ATOM 722 C CA . GLY A 1 97 ? -61.045 -36.518 50.121 1.00 48.59 97 GLY A CA 1
ATOM 723 C C . GLY A 1 97 ? -61.309 -36.057 48.688 1.00 48.59 97 GLY A C 1
ATOM 724 O O . GLY A 1 97 ? -61.367 -34.860 48.427 1.00 48.59 97 GLY A O 1
ATOM 725 N N . PHE A 1 98 ? -61.478 -37.017 47.782 1.00 54.75 98 PHE A N 1
ATOM 726 C CA . PHE A 1 98 ? -62.288 -36.865 46.570 1.00 54.75 98 PHE A CA 1
ATOM 727 C C . PHE A 1 98 ? -63.511 -37.793 46.718 1.00 54.75 98 PHE A C 1
ATOM 729 O O . PHE A 1 98 ? -63.384 -38.779 47.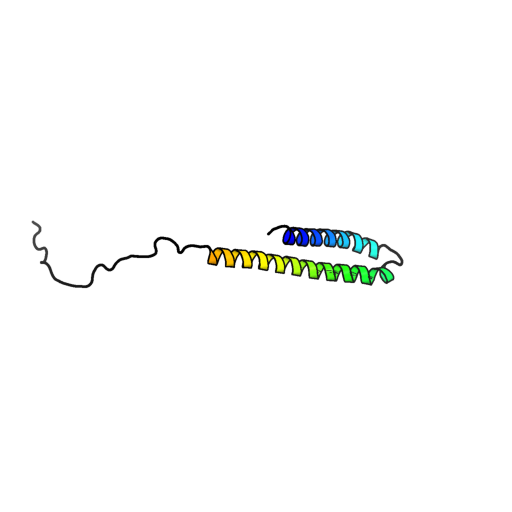454 1.00 54.75 98 PHE A O 1
ATOM 736 N N . PRO A 1 99 ? -64.667 -37.438 46.122 1.00 65.25 99 PRO A N 1
ATOM 737 C CA . PRO A 1 99 ? -65.929 -38.161 46.289 1.00 65.25 99 PRO A CA 1
ATOM 738 C C . PRO A 1 99 ? -65.928 -39.542 45.628 1.00 65.25 99 PRO A C 1
ATOM 740 O O . PRO A 1 99 ? -65.176 -39.729 44.643 1.00 65.25 99 PRO A O 1
#

Secondary structure (DSSP, 8-state):
--HHHHHHHHHHHHHHHHHHHHHHHHHHSTTHHHHHHHHHHHHHHHHHHHHHHHHHHHHHHHHHHHHHHHHHPPPPS----------------------

Sequence (99 aa):
MTIAFQSAVFALIAISFLLVIGVPVALASPDGWSSSKNVVFSGVSLWIGSVLFVGILNSFISQICSRFFRLKLPPPPGGGLYSSSEGPFPSGPRRRGFP